Protein AF-A0A0B6Z9J5-F1 (afdb_monomer)

Radius of gyration: 23.43 Å; Cα contacts (8 Å, |Δi|>4): 27; chains: 1; bounding box: 59×41×44 Å

Foldseek 3Di:
DLCVLPDADADDDPVVVVVVVVVVVVVVVDPPPDPPVCVPPPPDDDGDCVRVDDDDSVDDDPPVVVVVVVVVVVPDDDPPDCPPPDPDDPDDDDDDPDPDDDDDD

Solvent-accessible surface area (backbone atoms only — not comparable to full-atom values): 7360 Å² total; per-residue (Å²): 108,46,77,68,53,60,54,79,55,74,77,74,56,72,68,60,56,54,49,51,53,58,49,50,60,52,55,73,72,46,89,66,90,64,81,56,87,60,77,79,40,93,84,71,77,89,67,47,59,86,76,50,63,93,70,89,28,70,84,65,63,73,64,56,53,51,53,53,49,53,63,61,66,66,75,71,76,82,72,82,74,80,74,85,80,68,90,85,77,94,74,85,83,75,94,79,88,70,84,71,80,77,81,89,130

InterPro domains:
  IPR007266 Endoplasmic reticulum oxidoreductin 1 [PF04137] (3-81)
  IPR007266 Endoplasmic reticulum oxidoreductin 1 [PTHR12613] (2-80)
  IPR037192 ERO1-like superfamily [SSF110019] (14-82)

Secondary structure (DSSP, 8-state):
-HHHHS-------HHHHHHHHHHHHHHHTS--S---TTTT-TT-----TTTS--------SHHHHHHHHHHHHT--PPPP----S-----SS--S------PPP-

Mean predicted aligned error: 13.22 Å

Structure (mmCIF, N/CA/C/O backbone):
data_AF-A0A0B6Z9J5-F1
#
_entry.id   AF-A0A0B6Z9J5-F1
#
loop_
_atom_site.group_PDB
_atom_site.id
_atom_site.type_symbol
_atom_site.label_atom_id
_atom_site.label_alt_id
_atom_site.label_comp_id
_atom_site.label_asym_id
_atom_site.label_entity_id
_atom_site.label_seq_id
_atom_site.pdbx_PDB_ins_code
_atom_site.Cartn_x
_atom_site.Cartn_y
_atom_site.Cartn_z
_atom_site.occupancy
_atom_site.B_iso_or_equiv
_atom_site.auth_seq_id
_atom_site.auth_comp_id
_atom_site.auth_asym_id
_atom_site.auth_atom_id
_atom_site.pdbx_PDB_model_num
ATOM 1 N N . GLU A 1 1 ? -13.984 -9.871 -8.036 1.00 64.12 1 GLU A N 1
ATOM 2 C CA . GLU A 1 1 ? -12.984 -10.698 -7.326 1.00 64.12 1 GLU A CA 1
ATOM 3 C C . GLU A 1 1 ? -11.740 -9.928 -6.888 1.00 64.12 1 GLU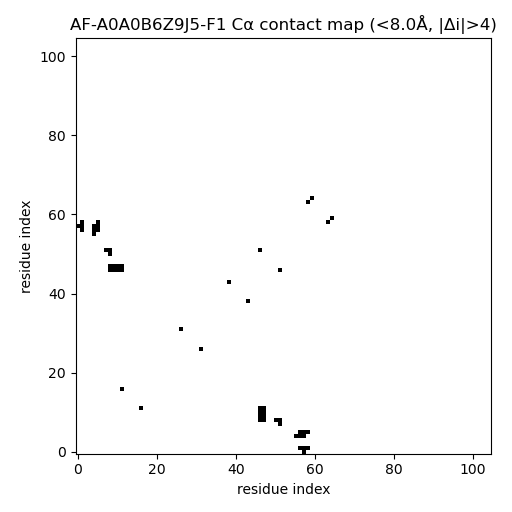 A C 1
ATOM 5 O O . GLU A 1 1 ? -11.664 -9.639 -5.704 1.00 64.12 1 GLU A O 1
ATOM 10 N N . GLU A 1 2 ? -10.823 -9.506 -7.770 1.00 73.06 2 GLU A N 1
ATOM 11 C CA . GLU A 1 2 ? -9.568 -8.817 -7.362 1.00 73.06 2 GLU A CA 1
ATOM 12 C C . GLU A 1 2 ? -9.812 -7.583 -6.473 1.00 73.06 2 GLU A C 1
ATOM 14 O O . GLU A 1 2 ? -9.266 -7.490 -5.380 1.00 73.06 2 GLU A O 1
ATOM 19 N N . ARG A 1 3 ? -10.764 -6.717 -6.855 1.00 80.44 3 ARG A N 1
ATOM 20 C CA . ARG A 1 3 ? -11.152 -5.526 -6.069 1.00 80.44 3 ARG A CA 1
ATOM 21 C C . ARG A 1 3 ? -11.652 -5.825 -4.649 1.00 80.44 3 ARG A C 1
ATOM 23 O O . ARG A 1 3 ? -11.670 -4.930 -3.816 1.00 80.44 3 ARG A O 1
ATOM 30 N N . LYS A 1 4 ? -12.136 -7.046 -4.400 1.00 89.62 4 LYS A N 1
ATOM 31 C CA . LYS A 1 4 ? -12.620 -7.488 -3.084 1.00 89.62 4 LYS A CA 1
ATOM 32 C C . LYS A 1 4 ? -11.475 -8.042 -2.235 1.00 89.62 4 LYS A C 1
ATOM 34 O O . LYS A 1 4 ? -11.490 -7.875 -1.024 1.00 89.62 4 LYS A O 1
ATOM 39 N N . LEU A 1 5 ? -10.495 -8.691 -2.864 1.00 92.31 5 LEU A N 1
ATOM 40 C CA . LEU A 1 5 ? -9.317 -9.243 -2.191 1.00 92.31 5 LEU A CA 1
ATOM 41 C C . LEU A 1 5 ? -8.308 -8.157 -1.795 1.00 92.31 5 LEU A C 1
ATOM 43 O O . LEU A 1 5 ? -7.628 -8.313 -0.784 1.00 92.31 5 LEU A O 1
ATOM 47 N N . SER A 1 6 ? -8.230 -7.079 -2.581 1.00 90.94 6 SER A N 1
ATOM 48 C CA . SER A 1 6 ? -7.310 -5.954 -2.386 1.00 90.94 6 SER A CA 1
ATOM 49 C C . SER A 1 6 ? -7.879 -4.798 -1.555 1.00 90.94 6 SER A C 1
ATOM 51 O O . SER A 1 6 ? -7.229 -3.764 -1.450 1.00 90.94 6 SER A O 1
ATOM 53 N N . ALA A 1 7 ? -9.112 -4.905 -1.056 1.00 95.06 7 ALA A N 1
ATOM 54 C CA . ALA A 1 7 ? -9.722 -3.841 -0.264 1.00 95.06 7 ALA A CA 1
ATOM 55 C C . ALA A 1 7 ? -9.078 -3.779 1.129 1.00 95.06 7 ALA A C 1
ATOM 57 O O . ALA A 1 7 ? -8.957 -4.814 1.787 1.00 95.06 7 ALA A O 1
ATOM 58 N N . LEU A 1 8 ? -8.688 -2.574 1.552 1.00 94.62 8 LEU A N 1
ATOM 59 C CA . LEU A 1 8 ? -8.198 -2.310 2.903 1.00 94.62 8 LEU A CA 1
ATOM 60 C C . LEU A 1 8 ? -9.363 -2.276 3.895 1.00 94.62 8 LEU A C 1
ATOM 62 O O . LEU A 1 8 ? -10.438 -1.755 3.588 1.00 94.62 8 LEU A O 1
ATOM 66 N N . ASP A 1 9 ? -9.129 -2.821 5.080 1.00 95.44 9 ASP A N 1
ATOM 67 C CA . ASP A 1 9 ? -9.950 -2.591 6.259 1.00 95.44 9 ASP A CA 1
ATOM 68 C C . ASP A 1 9 ? -9.465 -1.305 6.938 1.00 95.44 9 ASP A C 1
ATOM 70 O O . ASP A 1 9 ? -8.361 -1.256 7.479 1.00 95.44 9 ASP A O 1
ATOM 74 N N . THR A 1 10 ? -10.275 -0.251 6.866 1.00 94.38 10 THR A N 1
ATOM 75 C CA . THR A 1 10 ? -9.967 1.065 7.443 1.00 94.38 10 THR A CA 1
ATOM 76 C C . THR A 1 10 ? -10.611 1.266 8.815 1.00 94.38 10 THR A C 1
ATOM 78 O O . THR A 1 10 ? -10.717 2.392 9.298 1.00 94.38 10 THR A O 1
ATOM 81 N N . THR A 1 11 ? -11.085 0.196 9.462 1.00 95.56 11 THR A N 1
ATOM 82 C CA . THR A 1 11 ? -11.691 0.312 10.789 1.00 95.56 11 THR A CA 1
ATOM 83 C C . THR A 1 11 ? -10.642 0.649 11.846 1.00 95.56 11 THR A C 1
ATOM 85 O O . THR A 1 11 ? -9.639 -0.039 12.019 1.00 95.56 11 THR A O 1
ATOM 88 N N . ILE A 1 12 ? -10.903 1.722 12.590 1.00 94.12 12 ILE A N 1
ATOM 89 C CA . ILE A 1 12 ? -10.101 2.178 13.723 1.00 94.12 12 ILE A CA 1
ATOM 90 C C . ILE A 1 12 ? -11.058 2.403 14.893 1.00 94.12 12 ILE A C 1
ATOM 92 O O . ILE A 1 12 ? -12.122 2.995 14.730 1.00 94.12 12 ILE A O 1
ATOM 96 N N . SER A 1 13 ? -10.702 1.901 16.075 1.00 94.56 13 SER A N 1
ATOM 97 C CA . SER A 1 13 ? -11.467 2.135 17.305 1.00 94.56 13 SER A CA 1
ATOM 98 C C . SER A 1 13 ? -11.298 3.571 17.800 1.00 94.56 13 SER A C 1
ATOM 100 O O . SER A 1 13 ? -10.188 4.100 17.733 1.00 94.56 13 SER A O 1
ATOM 102 N N . ASP A 1 14 ? -12.332 4.128 18.427 1.00 94.06 14 ASP A N 1
ATOM 103 C CA . ASP A 1 14 ? -12.303 5.474 19.020 1.00 94.06 14 ASP A CA 1
ATOM 104 C C . ASP A 1 14 ? -11.128 5.683 19.996 1.00 94.06 14 ASP A C 1
ATOM 106 O O . ASP A 1 14 ? -10.537 6.758 20.034 1.00 94.06 14 ASP A O 1
ATOM 110 N N . GLU A 1 15 ? -10.746 4.640 20.743 1.00 94.12 15 GLU A N 1
ATOM 111 C CA . GLU A 1 15 ? -9.602 4.668 21.667 1.00 94.12 15 GLU A CA 1
ATOM 112 C C . GLU A 1 15 ? -8.280 4.962 20.932 1.00 94.12 15 GLU A C 1
ATOM 114 O O . GLU A 1 15 ? -7.589 5.917 21.272 1.00 94.12 15 GLU A O 1
ATOM 119 N N . LYS A 1 16 ? -7.974 4.210 19.865 1.00 93.94 16 LYS A N 1
ATOM 120 C CA . LYS A 1 16 ? -6.799 4.443 18.999 1.00 93.94 16 LYS A CA 1
ATOM 121 C C . LYS A 1 16 ? -6.843 5.803 18.302 1.00 93.94 16 LYS A C 1
ATOM 123 O O . LYS A 1 16 ? -5.814 6.450 18.154 1.00 93.94 16 LYS A O 1
ATOM 128 N N . MET A 1 17 ? -8.031 6.257 17.900 1.00 90.75 17 MET A N 1
ATOM 129 C CA . MET A 1 17 ? -8.183 7.573 17.275 1.00 90.75 17 MET A CA 1
ATOM 130 C C . MET A 1 17 ? -7.767 8.702 18.230 1.00 90.75 17 MET A C 1
ATOM 132 O O . MET A 1 17 ? -7.139 9.670 17.809 1.00 90.75 17 MET A O 1
ATOM 136 N N . ALA A 1 18 ? -8.065 8.567 19.525 1.00 93.12 18 ALA A N 1
ATOM 137 C CA . ALA A 1 18 ? -7.614 9.521 20.535 1.00 93.12 18 ALA A CA 1
ATOM 138 C C . ALA A 1 18 ? -6.086 9.491 20.738 1.00 93.12 18 ALA A C 1
ATOM 140 O O . ALA A 1 18 ? -5.485 10.534 20.995 1.00 93.12 18 ALA A O 1
ATOM 141 N N . GLU A 1 19 ? -5.443 8.328 20.590 1.00 94.31 19 GLU A N 1
ATOM 142 C CA . GLU A 1 19 ? -3.979 8.216 20.651 1.00 94.31 19 GLU A CA 1
ATOM 143 C C . GLU A 1 19 ? -3.305 8.979 19.504 1.00 94.31 19 GLU A C 1
ATOM 145 O O . GLU A 1 19 ? -2.324 9.680 19.744 1.00 94.31 19 GLU A O 1
ATOM 150 N N . PHE A 1 20 ? -3.870 8.936 18.292 1.00 90.56 20 PHE A N 1
ATOM 151 C CA . PHE A 1 20 ? -3.335 9.672 17.139 1.00 90.56 20 PHE A CA 1
ATOM 152 C C . PHE A 1 20 ? -3.306 11.187 17.363 1.00 90.56 20 PHE A C 1
ATOM 154 O O . PHE A 1 20 ? -2.349 11.839 16.955 1.00 90.56 20 PHE A O 1
ATOM 161 N N . VAL A 1 21 ? -4.303 11.746 18.061 1.00 89.00 21 VAL A N 1
ATOM 162 C CA . VAL A 1 21 ? -4.300 13.169 18.449 1.00 89.00 21 VAL A CA 1
ATOM 163 C C . VAL A 1 21 ? -3.103 13.473 19.346 1.00 89.00 21 VAL A C 1
ATOM 165 O O . VAL A 1 21 ? -2.372 14.427 19.098 1.00 89.00 21 VAL A O 1
ATOM 168 N N . SER A 1 22 ? -2.860 12.627 20.351 1.00 91.94 22 SER A N 1
ATOM 169 C CA . SER A 1 22 ? -1.721 12.798 21.255 1.00 91.94 22 SER A CA 1
ATOM 170 C C . SER A 1 22 ? -0.373 12.647 20.545 1.00 91.94 22 SER A C 1
ATOM 172 O O . SER A 1 22 ? 0.583 13.308 20.949 1.00 91.94 22 SER A O 1
ATOM 174 N N . TRP A 1 23 ? -0.266 11.772 19.542 1.00 90.50 23 TRP A N 1
ATOM 175 C CA . TRP A 1 23 ? 0.958 11.616 18.748 1.00 90.50 23 TRP A CA 1
ATOM 176 C C . TRP A 1 23 ? 1.198 12.842 17.874 1.00 90.50 23 TRP A C 1
ATOM 178 O O . TRP A 1 23 ? 2.290 13.396 17.912 1.00 90.50 23 TRP A O 1
ATOM 188 N N . ASN A 1 24 ? 0.160 13.333 17.192 1.00 86.31 24 ASN A N 1
ATOM 189 C CA . ASN A 1 24 ? 0.250 14.541 16.376 1.00 86.31 24 ASN A CA 1
ATOM 190 C C . ASN A 1 24 ? 0.676 15.762 17.206 1.00 86.31 24 ASN A C 1
ATOM 192 O O . ASN A 1 24 ? 1.600 16.473 16.828 1.00 86.31 24 ASN A O 1
ATOM 196 N N . GLU A 1 25 ? 0.057 15.977 18.373 1.00 89.25 25 GLU A N 1
ATOM 197 C CA . GLU A 1 25 ? 0.450 17.056 19.291 1.00 89.25 25 GLU A CA 1
ATOM 198 C C . GLU A 1 25 ? 1.917 16.942 19.727 1.00 89.25 25 GLU A C 1
ATOM 200 O O . GLU A 1 25 ? 2.602 17.956 19.862 1.00 89.25 25 GLU A O 1
ATOM 205 N N . HIS A 1 26 ? 2.409 15.722 19.965 1.00 88.62 26 HIS A N 1
ATOM 206 C CA . HIS A 1 26 ? 3.807 15.498 20.319 1.00 88.62 26 HIS A CA 1
ATOM 207 C C . HIS A 1 26 ? 4.743 15.820 19.151 1.00 88.62 26 HIS A C 1
ATOM 209 O O . HIS A 1 26 ? 5.711 16.563 19.338 1.00 88.62 26 HIS A O 1
ATOM 215 N N . ASP A 1 27 ? 4.441 15.302 17.965 1.00 85.88 27 ASP A N 1
ATOM 216 C CA . ASP A 1 27 ? 5.286 15.423 16.778 1.00 85.88 27 ASP A CA 1
ATOM 217 C C . ASP A 1 27 ? 5.382 16.881 16.301 1.00 85.88 27 ASP A C 1
ATOM 219 O O . ASP A 1 27 ? 6.478 17.347 15.981 1.00 85.88 27 ASP A O 1
ATOM 223 N N . GLU A 1 28 ? 4.295 17.657 16.398 1.00 82.69 28 GLU A N 1
ATOM 224 C CA . GLU A 1 28 ? 4.283 19.104 16.123 1.00 82.69 28 GLU A CA 1
ATOM 225 C C . GLU A 1 28 ? 5.203 19.912 17.056 1.00 82.69 28 GLU A C 1
ATOM 227 O O . GLU A 1 28 ? 5.632 21.018 16.713 1.00 82.69 28 GLU A O 1
ATOM 232 N N . THR A 1 29 ? 5.531 19.391 18.245 1.00 86.62 29 THR A N 1
ATOM 233 C CA . THR A 1 29 ? 6.439 20.077 19.183 1.00 86.62 29 THR A CA 1
ATOM 234 C C . THR A 1 29 ? 7.919 19.825 18.900 1.00 86.62 29 THR A C 1
ATOM 236 O O . THR A 1 29 ? 8.780 20.505 19.473 1.00 86.62 29 THR A O 1
ATOM 239 N N . LEU A 1 30 ? 8.240 18.856 18.041 1.00 83.50 30 LEU A N 1
ATOM 240 C CA . LEU A 1 30 ? 9.609 18.493 17.699 1.00 83.50 30 LEU A CA 1
ATOM 241 C C . LEU A 1 30 ? 10.107 19.300 16.490 1.00 83.50 30 LEU A C 1
ATOM 243 O O . LEU A 1 30 ? 9.330 19.673 15.614 1.00 83.50 30 LEU A O 1
ATOM 247 N N . PRO A 1 31 ? 11.422 19.574 16.393 1.00 76.94 31 PRO A N 1
ATOM 248 C CA . PRO A 1 31 ? 11.999 20.132 15.179 1.00 76.94 31 PRO A CA 1
ATOM 249 C C . PRO A 1 31 ? 11.933 19.080 14.065 1.00 76.94 31 PRO A C 1
ATOM 251 O O . PRO A 1 31 ? 12.838 18.254 13.923 1.00 76.94 31 PRO A O 1
ATOM 254 N N . MET A 1 32 ? 10.852 19.095 13.288 1.00 69.25 32 MET A N 1
ATOM 255 C CA . MET A 1 32 ? 10.696 18.229 12.126 1.00 69.25 32 MET A CA 1
ATOM 256 C C . MET A 1 32 ? 11.718 18.636 11.061 1.00 69.25 32 MET A C 1
ATOM 258 O O . MET A 1 32 ? 11.698 19.746 10.538 1.00 69.25 32 MET A O 1
ATOM 262 N N . PHE A 1 33 ? 12.663 17.740 10.769 1.00 68.81 33 PHE A N 1
ATOM 263 C CA . PHE A 1 33 ? 13.672 17.950 9.722 1.00 68.81 33 PHE A CA 1
ATOM 264 C C . PHE A 1 33 ? 13.093 17.733 8.315 1.00 68.81 33 PHE A C 1
ATOM 266 O O . PHE A 1 33 ? 13.695 18.133 7.320 1.00 68.81 33 PHE A O 1
ATOM 273 N N . CYS A 1 34 ? 11.920 17.105 8.256 1.00 57.78 34 CYS A N 1
ATOM 274 C CA . CYS A 1 34 ? 11.140 16.899 7.058 1.00 57.78 34 CYS A CA 1
ATOM 275 C C . CYS A 1 34 ? 9.838 17.686 7.225 1.00 57.78 34 CYS A C 1
ATOM 277 O O . CYS A 1 34 ? 8.925 17.221 7.897 1.00 57.78 34 CYS A O 1
ATOM 279 N N . GLU A 1 35 ? 9.730 18.855 6.598 1.00 55.62 35 GLU A N 1
ATOM 280 C CA . GLU A 1 35 ? 8.442 19.196 5.995 1.00 55.62 35 GLU A CA 1
ATOM 281 C C . GLU A 1 35 ? 8.276 18.169 4.870 1.00 55.62 35 GLU A C 1
ATOM 283 O O . GLU A 1 35 ? 8.805 18.330 3.771 1.00 55.62 35 GLU A O 1
ATOM 288 N N . ILE A 1 36 ? 7.678 17.015 5.174 1.00 55.41 36 ILE A N 1
ATOM 289 C CA . ILE A 1 36 ? 7.085 16.217 4.110 1.00 55.41 36 ILE A CA 1
ATOM 290 C C . ILE A 1 36 ? 5.912 17.086 3.668 1.00 55.41 36 ILE A C 1
ATOM 292 O O . ILE A 1 36 ? 4.903 17.140 4.364 1.00 55.41 36 ILE A O 1
ATOM 296 N N . ASP A 1 37 ? 6.069 17.820 2.561 1.00 53.38 37 ASP A N 1
ATOM 297 C CA . ASP A 1 37 ? 5.026 18.690 1.984 1.00 53.38 37 ASP A CA 1
ATOM 298 C C . ASP A 1 37 ? 3.662 17.964 1.841 1.00 53.38 37 ASP A C 1
ATOM 300 O O . ASP A 1 37 ? 2.616 18.605 1.729 1.00 53.38 37 ASP A O 1
ATOM 304 N N . ASP A 1 38 ? 3.673 16.627 1.892 1.00 53.84 38 ASP A N 1
ATOM 305 C CA . ASP A 1 38 ? 2.528 15.738 1.738 1.00 53.84 38 ASP A CA 1
ATOM 306 C C . ASP A 1 38 ? 1.882 15.246 3.052 1.00 53.84 38 ASP A C 1
ATOM 308 O O . ASP A 1 38 ? 0.737 14.793 2.990 1.00 53.84 38 ASP A O 1
ATOM 312 N N . ASP A 1 39 ? 2.521 15.358 4.230 1.00 52.06 39 ASP A N 1
ATOM 313 C CA . ASP A 1 39 ? 1.941 14.867 5.506 1.00 52.06 39 ASP A CA 1
ATOM 314 C C . ASP A 1 39 ? 0.710 15.684 5.939 1.00 52.06 39 ASP A C 1
ATOM 316 O O . ASP A 1 39 ? -0.163 15.204 6.660 1.00 52.06 39 ASP A O 1
ATOM 320 N N . HIS A 1 40 ? 0.596 16.917 5.439 1.00 53.00 40 HIS A N 1
ATOM 321 C CA . HIS A 1 40 ? -0.583 17.767 5.605 1.00 53.00 40 HIS A CA 1
ATOM 322 C C . HIS A 1 40 ? -1.635 17.573 4.505 1.00 53.00 40 HIS A C 1
ATOM 324 O O . HIS A 1 40 ? -2.641 18.294 4.478 1.00 53.00 40 HIS A O 1
ATOM 330 N N . SER A 1 41 ? -1.429 16.640 3.569 1.00 59.00 41 SER A N 1
ATOM 331 C CA . SER A 1 41 ? -2.478 16.301 2.616 1.00 59.00 41 SER A CA 1
ATOM 332 C C . SER A 1 41 ? -3.617 15.613 3.371 1.00 59.00 41 SER A C 1
ATOM 334 O O . SER A 1 41 ? -3.421 14.639 4.092 1.00 59.00 41 SER A O 1
ATOM 336 N N . ASN A 1 42 ? -4.841 16.117 3.196 1.00 61.91 42 ASN A N 1
ATOM 337 C CA . ASN A 1 42 ? -6.048 15.540 3.807 1.00 61.91 42 ASN A CA 1
ATOM 338 C C . ASN A 1 42 ? -6.356 14.106 3.315 1.00 61.91 42 ASN A C 1
ATOM 340 O O . ASN A 1 42 ? -7.392 13.556 3.674 1.00 61.91 42 ASN A O 1
ATOM 344 N N . ASP A 1 43 ? -5.490 13.533 2.474 1.00 73.88 43 ASP A N 1
ATOM 345 C CA . ASP A 1 43 ? -5.655 12.236 1.828 1.00 73.88 43 ASP A CA 1
ATOM 346 C C . ASP A 1 43 ? -4.857 11.117 2.538 1.00 73.88 43 ASP A C 1
ATOM 348 O O . ASP A 1 43 ? -4.918 9.960 2.114 1.00 73.88 43 ASP A O 1
ATOM 352 N N . LEU A 1 44 ? -4.107 11.435 3.605 1.00 82.06 44 LEU A N 1
ATOM 353 C CA . LEU A 1 44 ? -3.377 10.459 4.422 1.00 82.06 44 LEU A CA 1
ATOM 354 C C . LEU A 1 44 ? -4.196 10.017 5.638 1.00 82.06 44 LEU A C 1
ATOM 356 O O . LEU A 1 44 ? -4.736 10.830 6.384 1.00 82.06 44 LEU A O 1
ATOM 360 N N . GLU A 1 45 ? -4.246 8.706 5.866 1.00 86.44 45 GLU A N 1
ATOM 361 C CA . GLU A 1 45 ? -5.010 8.094 6.954 1.00 86.44 45 GLU A CA 1
ATOM 362 C C . GLU A 1 45 ? -4.195 6.991 7.645 1.00 86.44 45 GLU A C 1
ATOM 364 O O . GLU A 1 45 ? -3.438 6.253 7.007 1.00 86.44 45 GLU A O 1
ATOM 369 N N . TYR A 1 46 ? -4.387 6.836 8.957 1.00 90.56 46 TYR A N 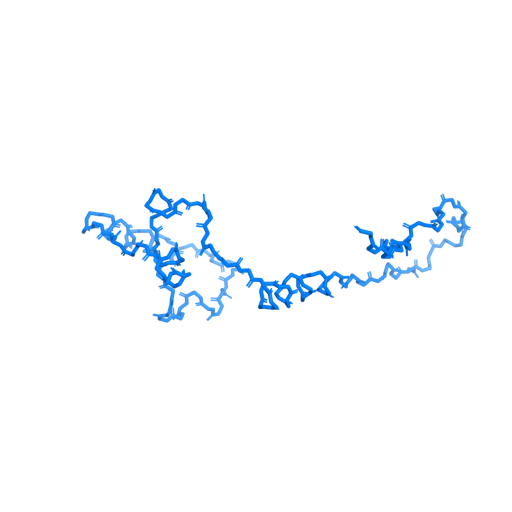1
ATOM 370 C CA . TYR A 1 46 ? -3.820 5.722 9.719 1.00 90.56 46 TYR A CA 1
ATOM 371 C C . TYR A 1 46 ? -4.593 4.421 9.459 1.00 90.56 46 TYR A C 1
ATOM 373 O O . TYR A 1 46 ? -5.823 4.396 9.504 1.00 90.56 46 TYR A O 1
ATOM 381 N N . VAL A 1 47 ? -3.871 3.310 9.268 1.00 93.81 47 VAL A N 1
ATOM 382 C CA . VAL A 1 47 ? -4.449 1.967 9.083 1.00 93.81 47 VAL A CA 1
ATOM 383 C C . VAL A 1 47 ? -3.862 0.956 10.064 1.00 93.81 47 VAL A C 1
ATOM 385 O O . VAL A 1 47 ? -2.676 0.995 10.394 1.00 93.81 47 VAL A O 1
ATOM 388 N N . ASP A 1 48 ? -4.683 0.005 10.510 1.00 95.56 48 ASP A N 1
ATOM 389 C CA . ASP A 1 48 ? -4.218 -1.096 11.354 1.00 95.56 48 ASP A CA 1
ATOM 390 C C . ASP A 1 48 ? -3.640 -2.231 10.494 1.00 95.56 48 ASP A C 1
ATOM 392 O O . ASP A 1 48 ? -4.363 -2.952 9.797 1.00 95.56 48 ASP A O 1
ATOM 396 N N . LEU A 1 49 ? -2.320 -2.416 10.553 1.00 96.38 49 LEU A N 1
ATOM 397 C CA . LEU A 1 49 ? -1.621 -3.456 9.795 1.00 96.38 49 LEU A CA 1
ATOM 398 C C . LEU A 1 49 ? -1.982 -4.880 10.249 1.00 96.38 49 LEU A C 1
ATOM 400 O O . LEU A 1 49 ? -1.869 -5.815 9.458 1.00 96.38 49 LEU A O 1
ATOM 404 N N . LEU A 1 50 ? -2.456 -5.070 11.487 1.00 96.00 50 LEU A N 1
ATOM 405 C CA . LEU A 1 50 ? -2.903 -6.385 11.963 1.00 96.00 50 LEU A CA 1
ATOM 406 C C . LEU A 1 50 ? -4.224 -6.806 11.307 1.00 96.00 50 LEU A C 1
ATOM 408 O O . LEU A 1 50 ? -4.448 -7.999 11.093 1.00 96.00 50 LEU A O 1
ATOM 412 N N . LEU A 1 51 ? -5.078 -5.839 10.956 1.00 96.50 51 LEU A N 1
ATOM 413 C CA . LEU A 1 51 ? -6.302 -6.069 10.178 1.00 96.50 51 LEU A CA 1
ATOM 414 C C . LEU A 1 51 ? -6.013 -6.207 8.672 1.00 96.50 51 LEU A C 1
ATOM 416 O O . LEU A 1 51 ? -6.777 -6.848 7.945 1.00 96.50 51 LEU A O 1
ATOM 420 N N . ASN A 1 52 ? -4.875 -5.673 8.216 1.00 96.88 52 ASN A N 1
ATOM 421 C CA . ASN A 1 52 ? -4.447 -5.642 6.817 1.00 96.88 52 ASN A CA 1
ATOM 422 C C . ASN A 1 52 ? -3.149 -6.437 6.570 1.00 96.88 52 ASN A C 1
ATOM 424 O O . ASN A 1 52 ? -2.157 -5.867 6.111 1.00 96.88 52 ASN A O 1
ATOM 428 N N . PRO A 1 53 ? -3.122 -7.758 6.835 1.00 97.44 53 PRO A N 1
ATOM 429 C CA . PRO A 1 53 ? -1.928 -8.556 6.605 1.00 97.44 53 PRO A CA 1
ATOM 430 C C . PRO A 1 53 ? -1.617 -8.667 5.109 1.00 97.44 53 PRO A C 1
ATOM 432 O O . PRO A 1 53 ? -2.522 -8.820 4.280 1.00 97.44 53 PRO A O 1
ATOM 435 N N . GLU A 1 54 ? -0.327 -8.687 4.773 1.00 97.25 54 GLU A N 1
ATOM 436 C CA . GLU A 1 54 ? 0.127 -9.015 3.423 1.00 97.25 54 GLU A CA 1
ATOM 437 C C . GLU A 1 54 ? -0.353 -10.426 3.038 1.00 97.25 54 GLU A C 1
ATOM 439 O O . GLU A 1 54 ? -0.110 -11.413 3.738 1.00 97.25 54 GLU A O 1
ATOM 444 N N . ARG A 1 55 ? -1.087 -10.525 1.926 1.00 95.62 55 ARG A N 1
ATOM 445 C CA . ARG A 1 55 ? -1.645 -11.784 1.416 1.00 95.62 55 ARG A CA 1
ATOM 446 C C . ARG A 1 55 ? -1.897 -11.704 -0.084 1.00 95.62 55 ARG A C 1
ATOM 448 O O . ARG A 1 55 ? -1.809 -10.641 -0.690 1.00 95.62 55 ARG A O 1
ATOM 455 N N . TYR A 1 56 ? -2.288 -12.825 -0.689 1.00 96.00 56 TYR A N 1
ATOM 456 C CA . TYR A 1 56 ? -2.704 -12.840 -2.090 1.00 96.00 56 TYR A CA 1
ATOM 457 C C . TYR A 1 56 ? -3.921 -11.928 -2.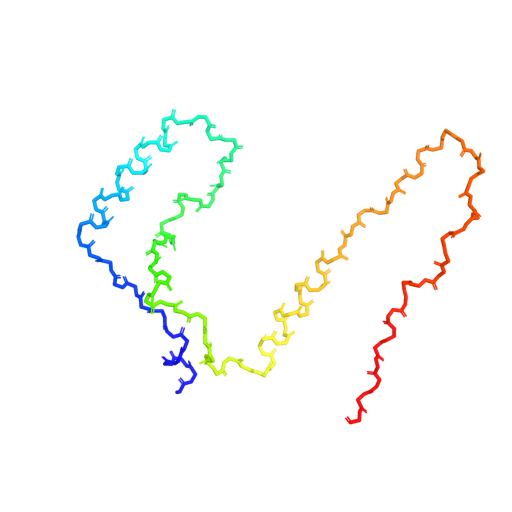326 1.00 96.00 56 TYR A C 1
ATOM 459 O O . TYR A 1 56 ? -5.021 -12.198 -1.843 1.00 96.00 56 TYR A O 1
ATOM 467 N N . THR A 1 57 ? -3.726 -10.869 -3.112 1.00 96.19 57 THR A N 1
ATOM 468 C CA . THR A 1 57 ? -4.768 -9.889 -3.468 1.00 96.19 57 THR A CA 1
ATOM 469 C C . THR A 1 57 ? -5.383 -10.137 -4.846 1.00 96.19 57 THR A C 1
ATOM 471 O O . THR A 1 57 ? -6.290 -9.425 -5.267 1.00 96.19 57 THR A O 1
ATOM 474 N N . GLY A 1 58 ? -4.880 -11.122 -5.593 1.00 95.62 58 GLY A N 1
ATOM 475 C CA . GLY A 1 58 ? -5.252 -11.310 -6.993 1.00 95.62 58 GLY A CA 1
ATOM 476 C C . GLY A 1 58 ? -4.616 -10.308 -7.957 1.00 95.62 58 GLY A C 1
ATOM 477 O O . GLY A 1 58 ? -4.801 -10.467 -9.157 1.00 95.62 58 GLY A O 1
ATOM 478 N N . TYR A 1 59 ? -3.842 -9.330 -7.475 1.00 95.38 59 TYR A N 1
ATOM 479 C CA . TYR A 1 59 ? -3.204 -8.322 -8.320 1.00 95.38 59 TYR A CA 1
ATOM 480 C C . TYR A 1 59 ? -2.165 -8.956 -9.259 1.00 95.38 59 TYR A C 1
ATOM 482 O O . TYR A 1 59 ? -1.115 -9.425 -8.820 1.00 95.38 59 TYR A O 1
ATOM 490 N N . LYS A 1 60 ? -2.475 -9.011 -10.560 1.00 94.75 60 LYS A N 1
ATOM 491 C CA . LYS A 1 60 ? -1.652 -9.671 -11.591 1.00 94.75 60 LYS A CA 1
ATOM 492 C C . LYS A 1 60 ? -1.816 -9.028 -12.972 1.00 94.75 60 LYS A C 1
ATOM 494 O O . LYS A 1 60 ? -2.704 -8.208 -13.197 1.00 94.75 60 LYS A O 1
ATOM 499 N N . GLY A 1 61 ? -0.969 -9.427 -13.921 1.00 96.38 61 GLY A N 1
ATOM 500 C CA . GLY A 1 61 ? -1.062 -9.021 -15.325 1.00 96.38 61 GLY A CA 1
ATOM 501 C C . GLY A 1 61 ? -0.303 -7.729 -15.660 1.00 96.38 61 GLY A C 1
ATOM 502 O O . GLY A 1 61 ? 0.619 -7.341 -14.944 1.00 96.38 61 GLY A O 1
ATOM 503 N N . PRO A 1 62 ? -0.669 -7.030 -16.752 1.00 98.19 62 PRO A N 1
ATOM 504 C CA . PRO A 1 62 ? 0.123 -5.911 -17.261 1.00 98.19 62 PRO A CA 1
ATOM 505 C C . PRO A 1 62 ? 0.264 -4.735 -16.290 1.00 98.19 62 PRO A C 1
ATOM 507 O O . PRO A 1 62 ? 1.231 -3.989 -16.391 1.00 98.19 62 PRO A O 1
ATOM 510 N N . SER A 1 63 ? -0.691 -4.535 -15.371 1.00 96.69 63 SER A N 1
ATOM 511 C CA . SER A 1 63 ? -0.615 -3.430 -14.409 1.00 96.69 63 SER A CA 1
ATOM 512 C C . SER A 1 63 ? 0.539 -3.586 -13.412 1.00 96.69 63 SER A C 1
ATOM 514 O O . SER A 1 63 ? 1.397 -2.705 -13.424 1.00 96.69 63 SER A O 1
ATOM 516 N N . PRO A 1 64 ? 0.630 -4.664 -12.602 1.00 96.88 64 PRO A N 1
ATOM 517 C CA . PRO A 1 64 ? 1.774 -4.852 -11.706 1.00 96.88 64 PRO A CA 1
ATOM 518 C C . PRO A 1 64 ? 3.105 -4.904 -12.454 1.00 96.88 64 PRO A C 1
ATOM 520 O O . PRO A 1 64 ? 4.101 -4.406 -11.947 1.00 96.88 64 PRO A O 1
ATOM 523 N N . HIS A 1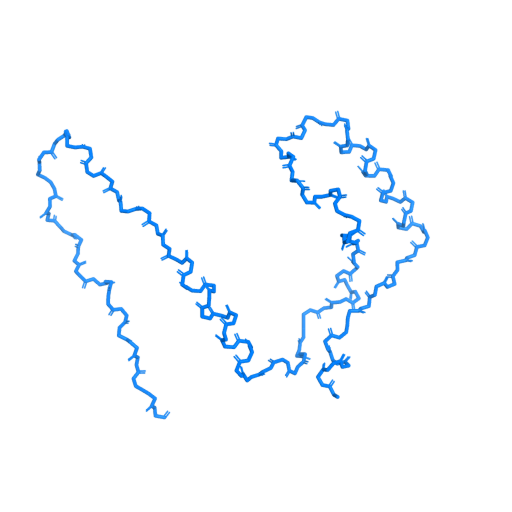 65 ? 3.134 -5.454 -13.675 1.00 98.12 65 HIS A N 1
ATOM 524 C CA . HIS A 1 65 ? 4.365 -5.509 -14.470 1.00 98.12 65 HIS A CA 1
ATOM 525 C C . HIS A 1 65 ? 4.902 -4.111 -14.805 1.00 98.12 65 HIS A C 1
ATOM 527 O O . HIS A 1 65 ? 6.111 -3.901 -14.776 1.00 98.12 65 HIS A O 1
ATOM 533 N N . ARG A 1 66 ? 4.018 -3.148 -15.109 1.00 98.44 66 ARG A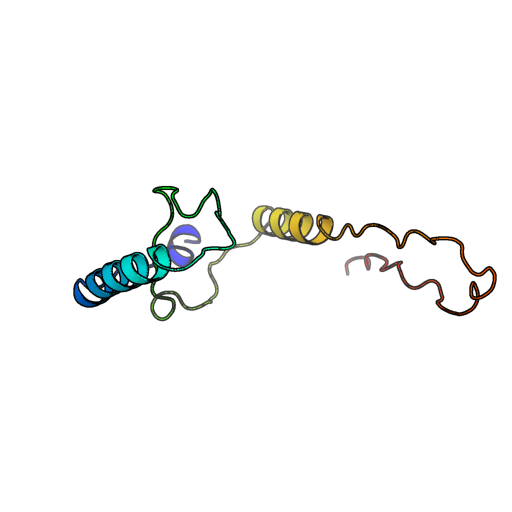 N 1
ATOM 534 C CA . ARG A 1 66 ? 4.422 -1.752 -15.339 1.00 98.44 66 ARG A CA 1
ATOM 535 C C . ARG A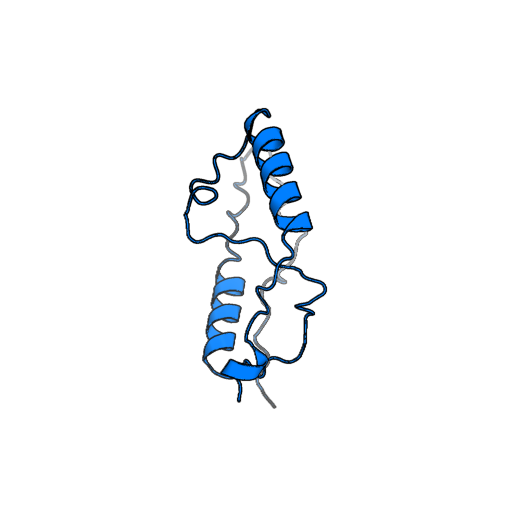 1 66 ? 4.961 -1.105 -14.069 1.00 98.44 66 ARG A C 1
ATOM 537 O O . ARG A 1 66 ? 5.993 -0.458 -14.146 1.00 98.44 66 ARG A O 1
ATOM 544 N N . ILE A 1 67 ? 4.300 -1.319 -12.927 1.00 98.12 67 ILE A N 1
ATOM 545 C CA . ILE A 1 67 ? 4.751 -0.780 -11.635 1.00 98.12 67 ILE A CA 1
ATOM 546 C C . ILE A 1 67 ? 6.151 -1.303 -11.298 1.00 98.12 67 ILE A C 1
ATOM 548 O O . ILE A 1 67 ? 7.053 -0.510 -11.054 1.00 98.12 67 ILE A O 1
ATOM 552 N N . TRP A 1 68 ? 6.361 -2.621 -11.370 1.00 98.06 68 TRP A N 1
ATOM 553 C CA . TRP A 1 68 ? 7.674 -3.216 -11.109 1.00 98.06 68 TRP A CA 1
ATOM 554 C C . TRP A 1 68 ? 8.746 -2.717 -12.069 1.00 98.06 68 TRP A C 1
ATOM 556 O O . TRP A 1 68 ? 9.839 -2.380 -11.628 1.00 98.06 68 TRP A O 1
ATOM 566 N N . ARG A 1 69 ? 8.434 -2.620 -13.366 1.00 98.06 69 ARG A N 1
ATOM 567 C CA . ARG A 1 69 ? 9.362 -2.060 -14.350 1.00 98.06 69 ARG A CA 1
ATOM 568 C C . ARG A 1 69 ? 9.796 -0.647 -13.967 1.00 98.06 69 ARG A C 1
ATOM 570 O O . ARG A 1 69 ? 10.993 -0.406 -13.923 1.00 98.06 69 ARG A O 1
ATOM 577 N N . SER A 1 70 ? 8.854 0.239 -13.646 1.00 98.06 70 SER A N 1
ATOM 578 C CA . SER A 1 70 ? 9.178 1.610 -13.244 1.00 98.06 70 SER A CA 1
ATOM 579 C C . SER A 1 70 ? 10.060 1.645 -11.995 1.00 98.06 70 SER A C 1
ATOM 581 O O . SER A 1 70 ? 11.057 2.349 -11.998 1.00 98.06 70 SER A O 1
ATOM 583 N N . ILE A 1 71 ? 9.776 0.820 -10.978 1.00 97.69 71 ILE A N 1
ATOM 584 C CA . ILE A 1 71 ? 10.625 0.721 -9.774 1.00 97.69 71 ILE A CA 1
ATOM 585 C C . ILE A 1 71 ? 12.065 0.325 -10.137 1.00 97.69 71 ILE A C 1
ATOM 587 O O . ILE A 1 71 ? 13.013 0.899 -9.610 1.00 97.69 71 ILE A O 1
ATOM 591 N N . TYR A 1 72 ? 12.248 -0.642 -11.039 1.00 96.56 72 TYR A N 1
ATOM 592 C CA . TYR A 1 72 ? 13.588 -1.041 -11.482 1.00 96.56 72 TYR A CA 1
ATOM 593 C C . TYR A 1 72 ? 14.270 0.012 -12.363 1.00 96.56 72 TYR A C 1
ATOM 595 O O . TYR A 1 72 ? 15.492 0.139 -12.317 1.00 96.56 72 TYR A O 1
ATOM 603 N N . GLU A 1 73 ? 13.507 0.768 -13.148 1.00 97.38 73 GLU A N 1
ATOM 604 C CA . GLU A 1 73 ? 14.016 1.855 -13.99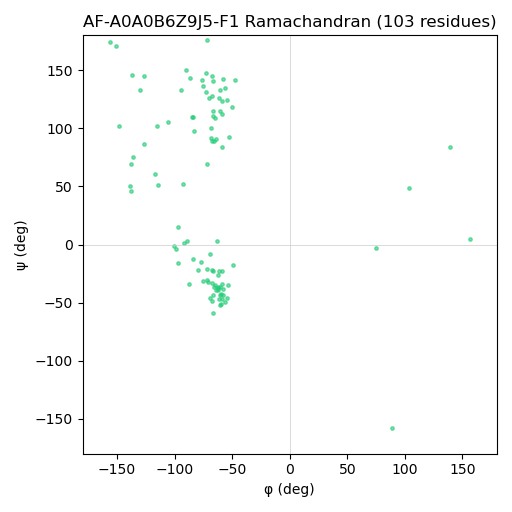4 1.00 97.38 73 GLU A CA 1
ATOM 605 C C . GLU A 1 73 ? 14.462 3.084 -13.179 1.00 97.38 73 GLU A C 1
ATOM 607 O O . GLU A 1 73 ? 15.322 3.830 -13.646 1.00 97.38 73 GLU A O 1
ATOM 612 N N . GLU A 1 74 ? 13.986 3.251 -11.938 1.00 96.31 74 GLU A N 1
ATOM 613 C CA . GLU A 1 74 ? 14.483 4.272 -10.996 1.00 96.31 74 GLU A CA 1
ATOM 614 C C . GLU A 1 74 ? 15.911 3.995 -10.485 1.00 96.31 74 GLU A C 1
ATOM 616 O O . GLU A 1 74 ? 16.516 4.843 -9.827 1.00 96.31 74 GLU A O 1
ATOM 621 N N . ASN A 1 75 ? 16.495 2.830 -10.789 1.00 93.06 75 ASN A N 1
ATOM 622 C CA . ASN A 1 75 ? 17.878 2.493 -10.444 1.00 93.06 75 ASN A CA 1
ATOM 623 C C . ASN A 1 75 ? 18.888 3.277 -11.311 1.00 93.06 75 ASN A C 1
ATOM 625 O O . ASN A 1 75 ? 19.571 2.728 -12.178 1.00 93.06 75 ASN A O 1
ATOM 629 N N . CYS A 1 76 ? 18.967 4.587 -11.082 1.00 93.06 76 CYS A N 1
ATOM 630 C CA . CYS A 1 76 ? 19.789 5.530 -11.828 1.00 93.06 76 CYS A CA 1
ATOM 631 C C . CYS A 1 76 ? 20.678 6.338 -10.873 1.00 93.06 76 CYS A C 1
ATOM 633 O O . CYS A 1 76 ? 20.346 7.440 -10.431 1.00 93.06 76 CYS A O 1
ATOM 635 N N . PHE A 1 77 ? 21.846 5.785 -10.546 1.00 90.44 77 PHE A N 1
ATOM 636 C CA . PHE A 1 77 ? 22.838 6.464 -9.716 1.00 90.44 77 PHE A CA 1
ATOM 637 C C . PHE A 1 77 ? 23.760 7.346 -10.561 1.00 90.44 77 PHE A C 1
ATOM 639 O O . PHE A 1 77 ? 24.156 6.986 -11.671 1.00 90.44 77 PHE A O 1
ATOM 646 N N . LYS A 1 78 ? 24.156 8.504 -10.016 1.00 86.69 78 LYS A N 1
ATOM 647 C CA . LYS A 1 78 ? 25.227 9.299 -10.628 1.00 86.69 78 LYS A CA 1
ATOM 648 C C . LYS A 1 78 ? 26.504 8.451 -10.622 1.00 86.69 78 LYS A C 1
ATOM 650 O O . LYS A 1 78 ? 26.888 8.006 -9.540 1.00 86.69 78 LYS A O 1
ATOM 655 N N . PRO A 1 79 ? 27.175 8.254 -11.771 1.00 82.38 79 PRO A N 1
ATOM 656 C CA . PRO A 1 79 ? 28.484 7.619 -11.766 1.00 82.38 79 PRO A CA 1
ATOM 657 C C . PRO A 1 79 ? 29.416 8.4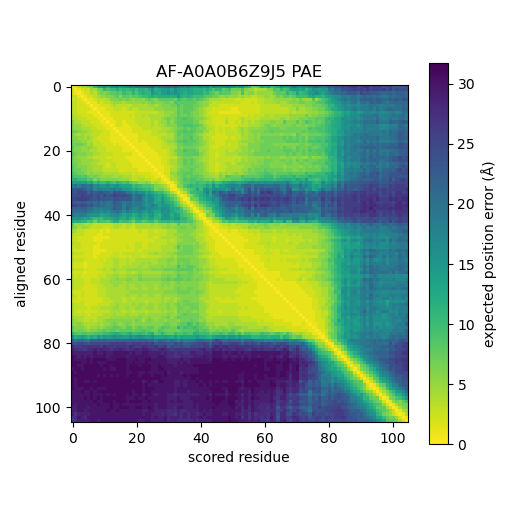39 -10.872 1.00 82.38 79 PRO A C 1
ATOM 659 O O . PRO A 1 79 ? 29.316 9.675 -10.854 1.00 82.38 79 PRO A O 1
ATOM 662 N N . GLU A 1 80 ? 30.290 7.767 -10.115 1.00 79.06 80 GLU A N 1
ATOM 663 C CA . GLU A 1 80 ? 31.320 8.455 -9.340 1.00 79.06 80 GLU A CA 1
ATOM 664 C C . GLU A 1 80 ? 32.040 9.426 -10.274 1.00 79.06 80 GLU A C 1
ATOM 666 O O . GLU A 1 80 ? 32.608 9.045 -11.300 1.00 79.06 80 GLU A O 1
ATOM 671 N N . LYS A 1 81 ? 31.957 10.720 -9.952 1.00 62.94 81 LYS A N 1
ATOM 672 C CA . LYS A 1 81 ? 32.840 11.684 -10.584 1.00 62.94 81 LYS A CA 1
ATOM 673 C C . LYS A 1 81 ? 34.218 11.326 -10.076 1.00 62.94 81 LYS A C 1
ATOM 675 O O . LYS A 1 81 ? 34.494 11.521 -8.895 1.00 62.94 81 LYS A O 1
ATOM 680 N N . ASP A 1 82 ? 35.040 10.807 -10.973 1.00 61.97 82 ASP A N 1
ATOM 681 C CA . ASP A 1 82 ? 36.476 10.720 -10.793 1.00 61.97 82 ASP A CA 1
ATOM 682 C C . ASP A 1 82 ? 36.979 12.160 -10.587 1.00 61.97 82 ASP A C 1
ATOM 684 O O . ASP A 1 82 ? 37.288 12.893 -11.530 1.00 61.97 82 ASP A O 1
ATOM 688 N N . TYR A 1 83 ? 36.907 12.653 -9.346 1.00 56.56 83 TYR A N 1
ATOM 689 C CA . TYR A 1 83 ? 37.573 13.879 -8.948 1.00 56.56 83 TYR A CA 1
ATOM 690 C C . TYR A 1 83 ? 39.051 13.540 -9.013 1.00 56.56 83 TYR A C 1
ATOM 692 O O . TYR A 1 83 ? 39.620 13.041 -8.047 1.00 56.56 83 TYR A O 1
ATOM 700 N N . GLY A 1 84 ? 39.635 13.759 -10.192 1.00 53.03 84 GLY A N 1
ATOM 701 C CA . GLY A 1 84 ? 41.031 13.503 -10.490 1.00 53.03 84 GLY A CA 1
ATOM 702 C C . GLY A 1 84 ? 41.945 14.171 -9.471 1.00 53.03 84 GLY A C 1
ATOM 703 O O . GLY A 1 84 ? 42.346 15.322 -9.626 1.00 53.03 84 GLY A O 1
ATOM 704 N N . TYR A 1 85 ? 42.298 13.413 -8.442 1.00 51.31 85 TYR A N 1
ATOM 705 C CA . TYR A 1 85 ? 43.484 13.605 -7.629 1.00 51.31 85 TYR A CA 1
ATOM 706 C C . TYR A 1 85 ? 44.100 12.232 -7.376 1.00 51.31 85 TYR A C 1
ATOM 708 O O . TYR A 1 85 ? 44.064 11.686 -6.279 1.00 51.31 85 TYR A O 1
ATOM 716 N N . GLY A 1 86 ? 44.634 11.659 -8.451 1.00 47.28 86 GLY A N 1
ATOM 717 C CA . GLY A 1 86 ? 45.332 10.382 -8.422 1.00 47.28 86 GLY A CA 1
ATOM 718 C C . GLY A 1 86 ? 44.967 9.535 -9.623 1.00 47.28 86 GLY A C 1
ATOM 719 O O . GLY A 1 86 ? 44.112 8.663 -9.539 1.00 47.28 86 GLY A O 1
ATOM 720 N N . SER A 1 87 ? 45.644 9.781 -10.743 1.00 54.44 87 SER A N 1
ATOM 721 C CA . SER A 1 87 ? 45.842 8.731 -11.734 1.00 54.44 87 SER A CA 1
ATOM 722 C C . SER A 1 87 ? 46.311 7.451 -11.029 1.00 54.44 87 SER A C 1
ATOM 724 O O . SER A 1 87 ? 47.140 7.526 -10.124 1.00 54.44 87 SER A O 1
ATOM 726 N N . ASP A 1 88 ? 45.813 6.307 -11.504 1.00 54.25 88 ASP A N 1
ATOM 727 C CA . ASP A 1 88 ? 46.381 4.962 -11.308 1.00 54.25 88 ASP A CA 1
ATOM 728 C C . ASP A 1 88 ? 45.718 4.008 -10.297 1.00 54.25 88 ASP A C 1
ATOM 730 O O . ASP A 1 88 ? 46.427 3.317 -9.578 1.00 54.25 88 ASP A O 1
ATOM 734 N N . ILE A 1 89 ? 44.389 3.812 -10.327 1.00 53.81 89 ILE A N 1
ATOM 735 C CA . ILE A 1 89 ? 43.796 2.486 -10.005 1.00 53.81 89 ILE A CA 1
ATOM 736 C C . ILE A 1 89 ? 42.640 2.148 -10.976 1.00 53.81 89 ILE A C 1
ATOM 738 O O . ILE A 1 89 ? 41.550 1.755 -10.583 1.00 53.81 89 ILE A O 1
ATOM 742 N N . SER A 1 90 ? 42.864 2.269 -12.291 1.00 50.16 90 SER A N 1
ATOM 743 C CA . SER A 1 90 ? 41.962 1.700 -13.318 1.00 50.16 90 SER A CA 1
ATOM 744 C C . SER A 1 90 ? 42.411 0.295 -13.739 1.00 50.16 90 SER A C 1
ATOM 746 O O . SER A 1 90 ? 42.631 -0.012 -14.909 1.00 50.16 90 SER A O 1
ATOM 748 N N . ARG A 1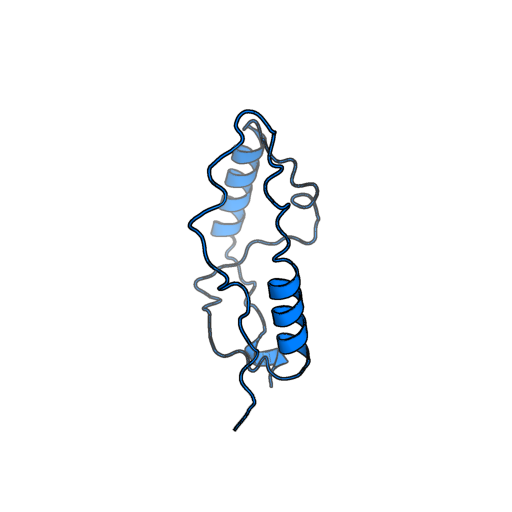 91 ? 42.618 -0.576 -12.752 1.00 52.69 91 ARG A N 1
ATOM 749 C CA . ARG A 1 91 ? 42.761 -2.022 -12.945 1.00 52.69 91 ARG A CA 1
ATOM 750 C C . ARG A 1 91 ? 42.206 -2.676 -11.690 1.00 52.69 91 ARG A C 1
ATOM 752 O O . ARG A 1 91 ? 42.891 -2.609 -10.678 1.00 52.69 91 ARG A O 1
ATOM 759 N N . ASN A 1 92 ? 40.982 -3.217 -11.739 1.00 48.91 92 ASN A N 1
ATOM 760 C CA . ASN A 1 92 ? 40.583 -4.482 -11.079 1.00 48.91 92 ASN A CA 1
ATOM 761 C C . ASN A 1 92 ? 39.080 -4.662 -10.777 1.00 48.91 92 ASN A C 1
ATOM 763 O O . ASN A 1 92 ? 38.736 -5.701 -10.225 1.00 48.91 92 ASN A O 1
ATOM 767 N N . PHE A 1 93 ? 38.164 -3.777 -11.181 1.00 47.09 93 PHE A N 1
ATOM 768 C CA . PHE A 1 93 ? 36.731 -4.115 -11.143 1.00 47.09 93 PHE A CA 1
ATOM 769 C C . PHE A 1 93 ? 36.227 -4.382 -12.565 1.00 47.09 93 PHE A C 1
ATOM 771 O O . PHE A 1 93 ? 36.184 -3.487 -13.405 1.00 47.09 93 PHE A O 1
ATOM 778 N N . GLY A 1 94 ? 36.014 -5.671 -12.852 1.00 43.75 94 GLY A N 1
ATOM 779 C CA . GLY A 1 94 ? 35.697 -6.220 -14.172 1.00 43.75 94 GLY A CA 1
ATOM 780 C C . GLY A 1 94 ? 34.280 -5.901 -14.669 1.00 43.75 94 GLY A C 1
ATOM 781 O O . GLY A 1 94 ? 33.488 -5.296 -13.947 1.00 43.75 94 GLY A O 1
ATOM 782 N N . PRO A 1 95 ? 33.950 -6.300 -15.911 1.00 50.53 95 PRO A N 1
ATOM 783 C CA . PRO A 1 95 ? 32.655 -6.035 -16.511 1.00 50.53 95 PRO A CA 1
ATOM 784 C C . PRO A 1 95 ? 31.665 -7.102 -16.038 1.00 50.53 95 PRO A C 1
ATOM 786 O O . PRO A 1 95 ? 31.633 -8.196 -16.588 1.00 50.53 95 PRO A O 1
ATOM 789 N N . ASP A 1 96 ? 30.870 -6.794 -15.018 1.00 46.53 96 ASP A N 1
ATOM 790 C CA . ASP A 1 96 ? 29.687 -7.601 -14.689 1.00 46.53 96 ASP A CA 1
ATOM 791 C C . ASP A 1 96 ? 28.486 -6.717 -14.327 1.00 46.53 96 ASP A C 1
ATOM 793 O O . ASP A 1 96 ? 27.790 -6.898 -13.335 1.00 46.53 96 ASP A O 1
ATOM 797 N N . ALA A 1 97 ? 28.274 -5.689 -15.149 1.00 45.44 97 ALA A N 1
ATOM 798 C CA . ALA A 1 97 ? 27.026 -4.933 -15.196 1.00 45.44 97 ALA A CA 1
ATOM 799 C C . ALA A 1 97 ? 26.355 -5.161 -16.556 1.00 45.44 97 ALA A C 1
ATOM 801 O O . ALA A 1 97 ? 26.031 -4.237 -17.300 1.00 45.44 97 ALA A O 1
ATOM 802 N N . SER A 1 98 ? 26.209 -6.427 -16.926 1.00 43.06 98 SER A N 1
ATOM 803 C CA . SER A 1 98 ? 25.354 -6.856 -18.027 1.00 43.06 98 SER A CA 1
ATOM 804 C C . SER A 1 98 ? 24.594 -8.080 -17.552 1.00 43.06 98 SER A C 1
ATOM 806 O O . SER A 1 98 ? 24.907 -9.208 -17.909 1.00 43.06 98 SER A O 1
ATOM 808 N N . LEU A 1 99 ? 23.591 -7.837 -16.705 1.00 45.66 99 LEU A N 1
ATOM 809 C CA . LEU A 1 99 ? 22.496 -8.782 -16.540 1.00 45.66 99 LEU A CA 1
ATOM 810 C C . LEU A 1 99 ? 21.774 -8.852 -17.888 1.00 45.66 99 LEU A C 1
ATOM 812 O O . LEU A 1 99 ? 20.900 -8.040 -18.191 1.00 45.66 99 LEU A O 1
ATOM 816 N N . GLU A 1 100 ? 22.214 -9.787 -18.726 1.00 43.44 100 GLU A N 1
ATOM 817 C CA . GLU A 1 100 ? 21.446 -10.251 -19.867 1.00 43.44 100 GLU A CA 1
ATOM 818 C C . GLU A 1 100 ? 20.077 -10.707 -19.355 1.00 43.44 100 GLU A C 1
ATOM 820 O O . GLU A 1 100 ? 19.966 -11.539 -18.451 1.00 43.44 100 GLU A O 1
ATOM 825 N N . ALA A 1 101 ? 19.019 -10.132 -19.922 1.00 47.34 101 ALA A N 1
ATOM 826 C CA . ALA A 1 101 ? 17.687 -10.685 -19.788 1.00 47.34 101 ALA A CA 1
ATOM 827 C C . ALA A 1 101 ? 17.721 -12.111 -20.355 1.00 47.34 101 ALA A C 1
ATOM 829 O O . ALA A 1 101 ? 17.921 -12.297 -21.556 1.00 47.34 101 ALA A O 1
ATOM 830 N N . SER A 1 102 ? 17.565 -13.110 -19.485 1.00 38.56 102 SER A N 1
ATOM 831 C CA . SER A 1 102 ? 17.422 -14.502 -19.907 1.00 38.56 102 SER A CA 1
ATOM 832 C C . SER A 1 102 ? 16.237 -14.619 -20.876 1.00 38.56 102 SER A C 1
ATOM 834 O O . SER A 1 102 ? 15.176 -14.060 -20.579 1.00 38.56 102 SER A O 1
ATOM 836 N N . PRO A 1 103 ? 16.366 -15.340 -22.003 1.00 53.59 103 PRO A N 1
ATOM 837 C CA . PRO A 1 103 ? 15.216 -15.682 -22.822 1.00 53.59 103 PRO A CA 1
ATOM 838 C C . PRO A 1 103 ? 14.315 -16.648 -22.047 1.00 53.59 103 PRO A C 1
ATOM 840 O O . PRO A 1 103 ? 14.801 -17.527 -21.334 1.00 53.59 103 PRO A O 1
ATOM 843 N N . GLU A 1 104 ? 13.010 -16.442 -22.189 1.00 53.09 104 GLU A N 1
ATOM 844 C CA . GLU A 1 104 ? 11.947 -17.318 -21.700 1.00 53.09 104 GLU A CA 1
ATOM 845 C C . GLU A 1 104 ? 12.052 -18.719 -22.343 1.00 53.09 104 GLU A C 1
ATOM 847 O O . GLU A 1 104 ? 12.161 -18.828 -23.568 1.00 53.09 104 GLU A O 1
ATOM 852 N N . GLU A 1 105 ? 11.961 -19.770 -21.520 1.00 45.22 105 GLU A N 1
ATOM 853 C CA . GLU A 1 105 ? 11.399 -21.086 -21.879 1.00 45.22 105 GLU A CA 1
ATOM 854 C C . GLU A 1 105 ? 10.175 -21.362 -20.998 1.00 45.22 105 GLU A C 1
ATOM 856 O O . GLU A 1 105 ? 10.258 -21.111 -19.770 1.00 45.22 105 GLU A O 1
#

pLDDT: mean 78.22, std 19.8, range [38.56, 98.44]

Organism: NCBI:txid1028688

Sequence (105 aa):
EERKLSALDTTISDEKMAEFVSWNEHDETLPMFCEIDDDHSNDLEYVDLLLNPERYTGYKGPSPHRIWRSIYEENCFKPEKDYGYGSDISRNFGPDASLEASPEE